Protein AF-F2D0J2-F1 (afdb_monomer)

Secondary structure (DSSP, 8-state):
-PEEEEEE--TTS-HHHHHHHHHHHHHHHHHSTTEEEEEEESSTTTT-HHHHHHHH-

Radius of gyration: 12.18 Å; Cα contacts (8 Å, |Δi|>4): 50; chains: 1; bounding box: 27×20×29 Å

Sequence (57 aa):
SKIFFVAWSPDTARVRSKMIYASSKERFKRELDGIQVELQATDPTEVGFDVIQGRAN

Foldseek 3Di:
DAAEAEQEDAPPDDPVVNVVSVVVVVVVVVVPDHHPYYHYDHDVVSVDPVVVVVVVD

Solvent-accessible surface area (backbone atoms only — not comparable to full-atom values): 3543 Å² total; per-residue (Å²): 139,82,43,72,44,74,48,78,49,46,78,89,51,57,67,68,57,47,50,50,54,59,64,48,44,62,58,53,50,68,73,45,80,71,63,74,41,81,42,77,29,48,48,80,77,61,66,28,70,65,54,56,54,64,71,69,108

InterPro domains:
  IPR002108 Actin-depolymerising factor homology domain [PF00241] (1-55)
  IPR002108 Actin-depolymerising 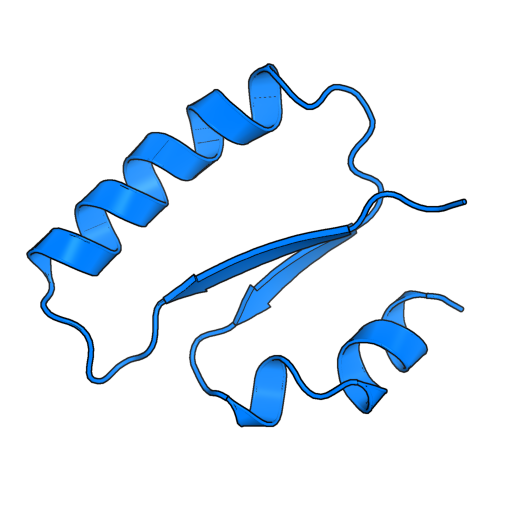factor homology domain [PS51263] (1-57)
  IPR017904 ADF/Cofilin [PR00006] (4-25)
  IPR017904 ADF/Cofilin [PR00006] (26-42)
  IPR017904 ADF/Cofilin [PTHR11913] (1-56)
  IPR029006 ADF-H/Gelsolin-like domain superfamily [G3DSA:3.40.20.10] (1-57)

Organism: Hordeum vulgare subsp. vulgare (NCBI:txid112509)

Mean predicted aligned error: 7.24 Å

Structure (mmCIF, N/CA/C/O backbone):
data_AF-F2D0J2-F1
#
_entry.id   AF-F2D0J2-F1
#
loop_
_atom_site.group_PDB
_atom_site.id
_atom_site.type_symbol
_atom_site.label_atom_id
_atom_site.label_alt_id
_atom_site.label_comp_id
_atom_site.label_asym_id
_atom_site.label_entity_id
_atom_site.label_seq_id
_atom_site.pdbx_PDB_ins_code
_atom_site.Cartn_x
_atom_site.Cartn_y
_atom_site.Cartn_z
_atom_site.occupancy
_atom_site.B_iso_or_equiv
_atom_site.auth_seq_id
_atom_site.auth_comp_id
_atom_site.auth_asym_id
_atom_site.auth_atom_id
_atom_site.pdbx_PDB_model_num
ATOM 1 N N . SER A 1 1 ? -14.697 1.366 12.758 1.00 56.50 1 SER A N 1
ATOM 2 C CA . SER A 1 1 ? -14.000 1.759 11.519 1.00 56.50 1 SER A CA 1
ATOM 3 C C . SER A 1 1 ? -12.563 1.302 11.614 1.00 56.50 1 SER A C 1
ATOM 5 O O . SER A 1 1 ? -11.935 1.635 12.610 1.00 56.50 1 SER A O 1
ATOM 7 N N . LYS A 1 2 ? -12.080 0.491 10.664 1.00 69.56 2 LYS A N 1
ATOM 8 C CA . LYS A 1 2 ? -10.690 0.015 10.652 1.00 69.56 2 LYS A CA 1
ATOM 9 C C . LYS A 1 2 ? -9.868 0.854 9.671 1.00 69.56 2 LYS A C 1
ATOM 11 O O . LYS A 1 2 ? -10.352 1.128 8.575 1.00 69.56 2 LYS A O 1
ATOM 16 N N . ILE A 1 3 ? -8.677 1.303 10.068 1.00 76.12 3 ILE A N 1
ATOM 17 C CA . ILE A 1 3 ? -7.777 2.057 9.181 1.00 76.12 3 ILE A CA 1
ATOM 18 C C . ILE A 1 3 ? -6.924 1.052 8.410 1.00 76.12 3 ILE A C 1
ATOM 20 O O .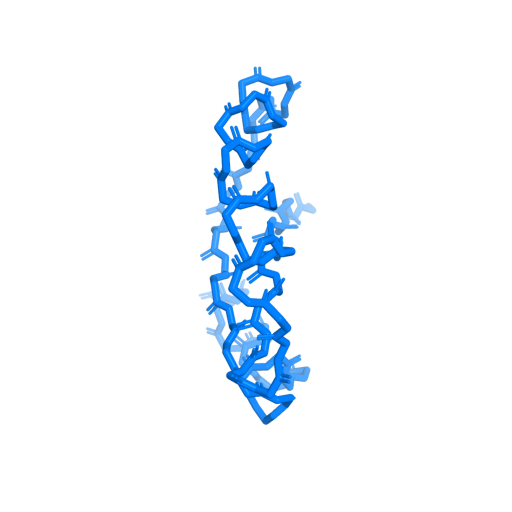 ILE A 1 3 ? -6.167 0.282 9.008 1.00 76.12 3 ILE A O 1
ATOM 24 N N . PHE A 1 4 ? -7.062 1.078 7.086 1.00 75.62 4 PHE A N 1
ATOM 25 C CA . PHE A 1 4 ? -6.280 0.270 6.159 1.00 75.62 4 PHE A CA 1
ATOM 26 C C . PHE A 1 4 ? -5.222 1.148 5.509 1.00 75.62 4 PHE A C 1
ATOM 28 O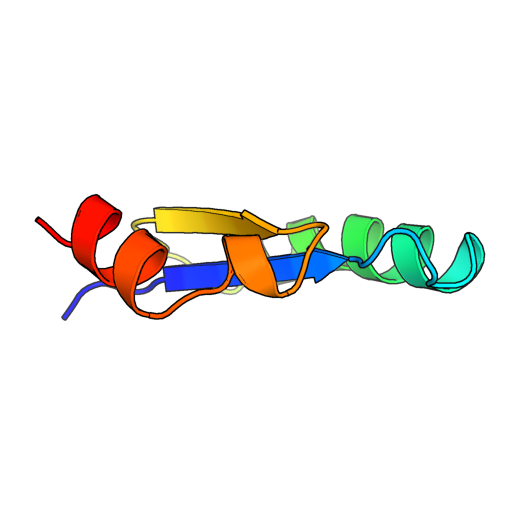 O . PHE A 1 4 ? -5.536 2.176 4.910 1.00 75.62 4 PHE A O 1
ATO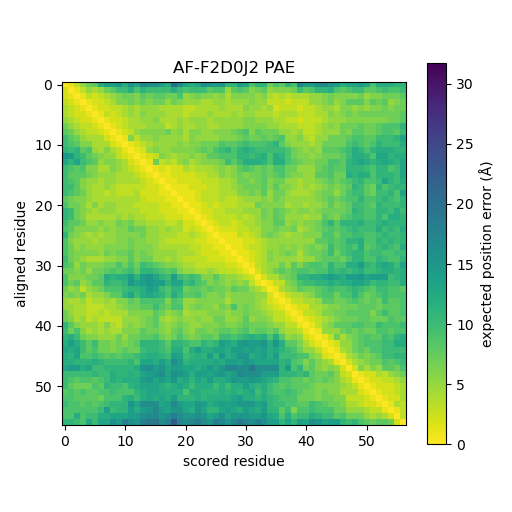M 35 N N . PHE A 1 5 ? -3.970 0.729 5.611 1.00 79.06 5 PHE A N 1
ATOM 36 C CA . PHE A 1 5 ? -2.870 1.376 4.923 1.00 79.06 5 PHE A CA 1
ATOM 37 C C . PHE A 1 5 ? -2.486 0.547 3.704 1.00 79.06 5 PHE A C 1
ATOM 39 O O . PHE A 1 5 ? -1.991 -0.571 3.841 1.00 79.06 5 PHE A O 1
ATOM 46 N N . VAL A 1 6 ? -2.725 1.094 2.512 1.00 78.06 6 VAL A N 1
ATOM 47 C CA . VAL A 1 6 ? -2.425 0.425 1.244 1.00 78.06 6 VAL A CA 1
ATOM 48 C C . VAL A 1 6 ? -1.156 1.020 0.641 1.00 78.06 6 VAL A C 1
ATOM 50 O O . VAL A 1 6 ? -1.129 2.176 0.222 1.00 78.06 6 VAL A O 1
ATOM 53 N N . ALA A 1 7 ? -0.101 0.218 0.583 1.00 80.44 7 ALA A N 1
ATOM 54 C CA . ALA A 1 7 ? 1.145 0.533 -0.093 1.00 80.44 7 ALA A CA 1
ATOM 55 C C . ALA A 1 7 ? 1.131 -0.067 -1.504 1.00 80.44 7 ALA A C 1
ATOM 57 O O . ALA A 1 7 ? 1.350 -1.261 -1.697 1.00 80.44 7 ALA A O 1
ATOM 58 N N . TRP A 1 8 ? 0.886 0.790 -2.491 1.00 80.75 8 TRP A N 1
ATOM 59 C CA . TRP A 1 8 ? 0.841 0.426 -3.903 1.00 80.75 8 TRP A CA 1
ATOM 60 C C . TRP A 1 8 ? 2.211 0.626 -4.564 1.00 80.75 8 TRP A C 1
ATOM 62 O O . TRP A 1 8 ? 2.773 1.724 -4.526 1.00 80.75 8 TRP A O 1
ATOM 72 N N . SER A 1 9 ? 2.781 -0.421 -5.160 1.00 78.00 9 SER A N 1
ATOM 73 C CA . SER A 1 9 ? 4.046 -0.334 -5.905 1.00 78.00 9 SER A CA 1
ATOM 74 C C . SER A 1 9 ? 4.066 -1.332 -7.063 1.00 78.00 9 SER A C 1
ATOM 76 O O . SER A 1 9 ? 4.596 -2.431 -6.909 1.00 78.00 9 SER A O 1
ATOM 78 N N . PRO A 1 10 ? 3.506 -0.956 -8.227 1.00 78.69 10 PRO A N 1
ATOM 79 C CA . PRO A 1 10 ? 3.330 -1.881 -9.332 1.00 78.69 10 PRO A CA 1
ATOM 80 C C . PRO A 1 10 ? 4.654 -2.292 -9.956 1.00 78.69 10 PRO A C 1
ATOM 82 O O . PRO A 1 10 ? 5.582 -1.479 -10.031 1.00 78.69 10 PRO A O 1
ATOM 85 N N . ASP A 1 11 ? 4.744 -3.520 -10.468 1.00 74.06 11 ASP A N 1
ATOM 86 C CA . ASP A 1 11 ? 6.023 -4.007 -10.986 1.00 74.06 11 ASP A CA 1
ATOM 87 C C . ASP A 1 11 ? 6.532 -3.253 -12.218 1.00 74.06 11 ASP A C 1
ATOM 89 O O . ASP A 1 11 ? 7.740 -3.073 -12.393 1.00 74.06 11 ASP A O 1
ATOM 93 N N . THR A 1 12 ? 5.597 -2.696 -12.983 1.00 78.81 12 THR A N 1
ATOM 94 C CA . THR A 1 12 ? 5.827 -1.817 -14.133 1.00 78.81 12 THR A CA 1
ATOM 95 C C . THR A 1 12 ? 6.339 -0.421 -13.752 1.00 78.81 12 THR A C 1
ATOM 97 O O . THR A 1 12 ? 6.781 0.332 -14.624 1.00 78.81 12 THR A O 1
ATOM 100 N N . ALA A 1 13 ? 6.312 -0.042 -12.467 1.00 75.88 13 ALA A N 1
ATOM 101 C CA . ALA A 1 13 ? 6.819 1.250 -12.015 1.00 75.88 13 ALA A CA 1
ATOM 102 C C . ALA A 1 13 ? 8.350 1.316 -12.047 1.00 75.88 13 ALA A C 1
ATOM 104 O O . ALA A 1 13 ? 9.065 0.362 -11.737 1.00 75.88 13 ALA A O 1
ATOM 105 N N . ARG A 1 14 ? 8.869 2.515 -12.340 1.00 79.62 14 ARG A N 1
ATOM 106 C CA . ARG A 1 14 ? 10.308 2.799 -12.299 1.00 79.62 14 ARG A CA 1
ATOM 107 C C . ARG A 1 14 ? 10.876 2.494 -10.910 1.00 79.62 14 ARG A C 1
ATOM 109 O O . ARG A 1 14 ? 10.311 2.917 -9.902 1.00 79.62 14 ARG A O 1
ATOM 116 N N . VAL A 1 15 ? 12.053 1.864 -10.869 1.00 80.62 15 VAL A N 1
ATOM 117 C CA . VAL A 1 15 ? 12.762 1.479 -9.630 1.00 80.62 15 VAL A CA 1
ATOM 118 C C . VAL A 1 15 ? 12.870 2.645 -8.643 1.00 80.62 15 VAL A C 1
ATOM 120 O O . VAL A 1 15 ? 12.578 2.481 -7.464 1.00 80.62 15 VAL A O 1
ATOM 123 N N . ARG A 1 16 ? 13.194 3.854 -9.127 1.00 77.75 16 ARG A N 1
ATOM 124 C CA . ARG A 1 16 ? 13.273 5.064 -8.291 1.00 77.75 16 ARG A CA 1
ATOM 125 C C . ARG A 1 16 ? 11.950 5.374 -7.577 1.00 77.75 16 ARG A C 1
ATOM 127 O O . ARG A 1 16 ? 11.974 5.745 -6.411 1.00 77.75 16 ARG A O 1
ATOM 134 N N . SER A 1 17 ? 10.811 5.208 -8.249 1.00 80.44 17 SER A N 1
ATOM 135 C CA . SER A 1 17 ? 9.489 5.461 -7.663 1.00 80.44 17 SER A CA 1
ATOM 136 C C . SER A 1 17 ? 9.141 4.431 -6.589 1.00 80.44 17 SER A C 1
ATOM 138 O O . SER A 1 17 ? 8.683 4.826 -5.521 1.00 80.44 17 SER A O 1
ATOM 140 N N . LYS A 1 18 ? 9.440 3.142 -6.828 1.00 80.00 18 LYS A N 1
ATOM 141 C CA . LYS A 1 18 ? 9.301 2.077 -5.815 1.00 80.00 18 LYS A CA 1
ATOM 142 C C . LYS A 1 18 ? 10.153 2.385 -4.580 1.00 80.00 18 LYS A C 1
ATOM 144 O O . LYS A 1 18 ? 9.680 2.286 -3.454 1.00 80.00 18 LYS A O 1
ATOM 149 N N . MET A 1 19 ? 11.392 2.827 -4.800 1.00 82.81 19 MET A N 1
ATOM 150 C CA . MET A 1 19 ? 12.332 3.160 -3.728 1.00 82.81 19 MET A CA 1
ATOM 151 C C . MET A 1 19 ? 11.852 4.349 -2.884 1.00 82.81 19 MET A C 1
ATOM 153 O O . MET A 1 19 ? 11.888 4.283 -1.658 1.00 82.81 19 MET A O 1
ATOM 157 N N . ILE A 1 20 ? 11.359 5.414 -3.528 1.00 83.19 20 ILE A N 1
ATOM 158 C CA . ILE A 1 20 ? 10.826 6.592 -2.830 1.00 83.19 20 ILE A CA 1
ATOM 159 C C . ILE A 1 20 ? 9.598 6.202 -2.003 1.00 83.19 20 ILE A C 1
ATOM 161 O O . ILE A 1 20 ? 9.591 6.456 -0.801 1.00 83.19 20 ILE A O 1
ATOM 165 N N . TYR A 1 21 ? 8.614 5.515 -2.595 1.00 80.69 21 TYR A N 1
ATOM 166 C CA . TYR A 1 21 ? 7.405 5.094 -1.878 1.00 80.69 21 TYR A CA 1
ATOM 167 C C . TYR A 1 21 ? 7.710 4.148 -0.712 1.00 80.69 21 TYR A C 1
ATOM 169 O O . TYR A 1 21 ? 7.149 4.322 0.367 1.00 80.69 21 TYR A O 1
ATOM 177 N N . ALA A 1 22 ? 8.640 3.204 -0.883 1.00 80.56 22 ALA A N 1
ATOM 178 C CA . ALA A 1 22 ? 9.084 2.325 0.196 1.00 80.56 22 ALA A CA 1
ATOM 179 C C . ALA A 1 22 ? 9.767 3.101 1.335 1.00 80.56 22 ALA A C 1
ATOM 181 O O . ALA A 1 22 ? 9.473 2.852 2.501 1.00 80.56 22 ALA A O 1
ATOM 182 N N . SER A 1 23 ? 10.632 4.071 1.013 1.00 81.12 23 SER A N 1
ATOM 183 C CA . SER A 1 23 ? 11.323 4.884 2.025 1.00 81.12 23 SER A CA 1
ATOM 184 C C . SER A 1 23 ? 10.375 5.825 2.779 1.00 81.12 23 SER A C 1
ATOM 186 O O . SER A 1 23 ? 10.502 6.009 3.988 1.00 81.12 23 SER A O 1
ATOM 188 N N . SER A 1 24 ? 9.380 6.386 2.085 1.00 81.00 24 SER A N 1
ATOM 189 C CA . SER A 1 24 ? 8.374 7.270 2.673 1.00 81.00 24 SER A CA 1
ATOM 190 C C . SER A 1 24 ? 7.310 6.507 3.465 1.00 81.00 24 SER A C 1
ATOM 192 O O . SER A 1 24 ? 6.729 7.085 4.384 1.00 81.00 24 SER A O 1
ATOM 194 N N . LYS A 1 25 ? 7.091 5.216 3.166 1.00 80.44 25 LYS A N 1
ATOM 195 C CA . LYS A 1 25 ? 6.132 4.343 3.862 1.00 80.44 25 LYS A CA 1
ATOM 196 C C . LYS A 1 25 ? 6.329 4.369 5.373 1.00 80.44 25 LYS A C 1
ATOM 198 O O . LYS A 1 25 ? 5.381 4.594 6.115 1.00 80.44 25 LYS A O 1
ATOM 203 N N . GLU A 1 26 ? 7.562 4.163 5.824 1.00 77.31 26 GLU A N 1
ATOM 204 C CA . GLU A 1 26 ? 7.883 4.038 7.250 1.00 77.31 26 GLU A CA 1
ATOM 205 C C . GLU A 1 26 ? 7.622 5.338 8.022 1.00 77.31 26 GLU A C 1
ATOM 207 O O .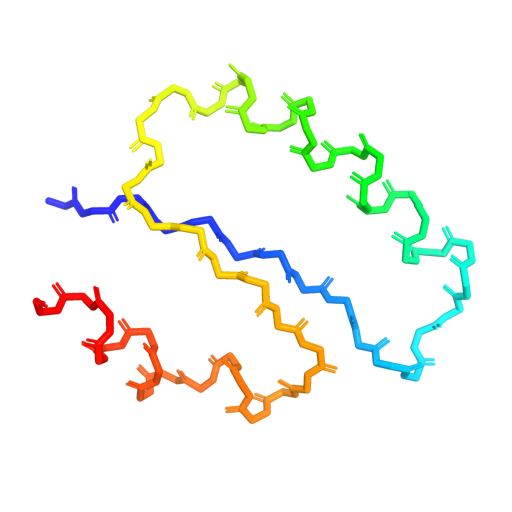 GLU A 1 26 ? 7.148 5.310 9.158 1.00 77.31 26 GLU A O 1
ATOM 212 N N . ARG A 1 27 ? 7.858 6.492 7.385 1.00 79.19 27 ARG A N 1
ATOM 213 C CA . ARG A 1 27 ? 7.543 7.801 7.971 1.00 79.19 27 ARG A CA 1
ATOM 214 C C . ARG A 1 27 ? 6.034 8.006 8.082 1.00 79.19 27 ARG A C 1
ATOM 216 O O . ARG A 1 27 ? 5.551 8.385 9.142 1.00 79.19 27 ARG A O 1
ATOM 223 N N . PHE A 1 28 ? 5.303 7.670 7.020 1.00 78.31 28 PHE A N 1
ATOM 224 C CA . PHE A 1 28 ? 3.846 7.786 6.978 1.00 78.31 28 PHE A CA 1
ATOM 225 C C . PHE A 1 28 ? 3.160 6.849 7.983 1.00 78.31 28 PHE A C 1
ATOM 227 O O . PHE A 1 28 ? 2.189 7.235 8.623 1.00 78.31 28 PHE A O 1
ATOM 234 N N . LYS A 1 29 ? 3.703 5.641 8.186 1.00 74.56 29 LYS A N 1
ATOM 235 C CA . LYS A 1 29 ? 3.234 4.687 9.202 1.00 74.56 2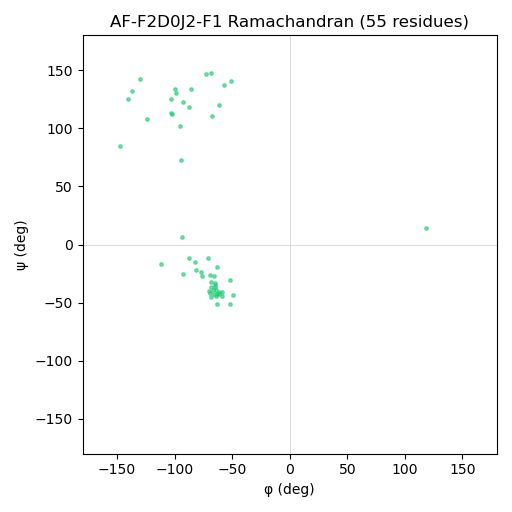9 LYS A CA 1
ATOM 236 C C . LYS A 1 29 ? 3.416 5.199 10.627 1.00 74.56 29 LYS A C 1
ATOM 238 O O . LYS A 1 29 ? 2.545 4.973 11.452 1.00 74.56 29 LYS A O 1
ATOM 243 N N . ARG A 1 30 ? 4.529 5.878 10.921 1.00 78.56 30 ARG A N 1
ATOM 244 C CA . ARG A 1 30 ? 4.746 6.497 12.240 1.00 78.56 30 ARG A CA 1
ATOM 245 C C . ARG A 1 30 ? 3.821 7.680 12.503 1.00 78.56 30 ARG A C 1
ATOM 247 O O . ARG A 1 30 ? 3.489 7.919 13.654 1.00 78.56 30 ARG A O 1
ATOM 254 N N . GLU A 1 31 ? 3.444 8.427 11.468 1.00 79.44 31 GLU A N 1
ATOM 255 C CA . GLU A 1 31 ? 2.464 9.516 11.601 1.00 79.44 31 GLU A CA 1
ATOM 256 C C . GLU A 1 31 ? 1.024 8.983 11.722 1.00 79.44 31 GLU A C 1
ATOM 258 O O . GLU A 1 31 ? 0.182 9.622 12.348 1.00 79.44 31 GLU A O 1
ATOM 263 N N . LEU A 1 32 ? 0.743 7.798 11.173 1.00 72.81 32 LEU A N 1
ATOM 264 C CA . LEU A 1 32 ? -0.545 7.109 11.272 1.00 72.81 32 LEU A CA 1
ATOM 265 C C . LEU A 1 32 ? -0.556 6.101 12.433 1.00 72.81 32 LEU A C 1
ATOM 267 O O . LEU A 1 32 ? -0.543 4.884 12.229 1.00 72.81 32 LEU A O 1
ATOM 271 N N . ASP A 1 33 ? -0.612 6.609 13.662 1.00 65.25 33 ASP A N 1
ATOM 272 C CA . ASP A 1 33 ? -0.804 5.781 14.856 1.00 65.25 33 ASP A CA 1
ATOM 273 C C . ASP A 1 33 ? -2.229 5.182 14.843 1.00 65.25 33 ASP A C 1
ATOM 275 O O . ASP A 1 33 ? -3.224 5.907 14.915 1.00 65.25 33 ASP A O 1
ATOM 279 N N . GLY A 1 34 ? -2.344 3.860 14.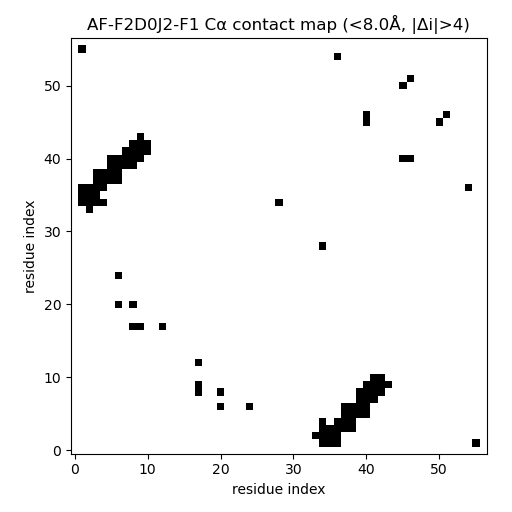653 1.00 72.44 34 GLY A N 1
ATOM 280 C CA . GLY A 1 34 ? -3.636 3.153 14.604 1.00 72.44 34 GLY A CA 1
ATOM 281 C C . GLY A 1 34 ? -3.989 2.434 13.294 1.00 72.44 34 GLY A C 1
ATOM 282 O O . GLY A 1 34 ? -5.143 2.039 13.113 1.00 72.44 34 GLY A O 1
ATOM 283 N N . ILE A 1 35 ? -3.035 2.223 12.379 1.00 75.50 35 ILE A N 1
ATOM 284 C CA . ILE A 1 35 ? -3.240 1.317 11.233 1.00 75.50 35 ILE A CA 1
ATOM 285 C C . ILE A 1 35 ? -3.504 -0.100 11.758 1.00 75.50 35 ILE A C 1
ATOM 287 O O . ILE A 1 35 ? -2.660 -0.692 12.425 1.00 75.50 35 ILE A O 1
ATOM 291 N N . GLN A 1 36 ? -4.670 -0.660 11.433 1.00 70.69 36 GLN A N 1
ATOM 292 C CA . GLN A 1 36 ? -5.048 -2.015 11.851 1.00 70.69 36 GLN A CA 1
ATOM 293 C C . GLN A 1 36 ? -4.673 -3.070 10.811 1.00 70.69 36 GLN A C 1
ATOM 295 O O . GLN A 1 36 ? -4.473 -4.230 11.159 1.00 70.69 36 GLN A O 1
ATOM 300 N N . VAL A 1 37 ? -4.569 -2.676 9.540 1.00 72.06 37 VAL A N 1
ATOM 301 C CA . VAL A 1 37 ? -4.207 -3.574 8.442 1.00 72.06 37 VAL A CA 1
ATOM 302 C C . VAL A 1 37 ? -3.285 -2.845 7.474 1.00 72.06 37 VAL A C 1
ATOM 304 O O . VAL A 1 37 ? -3.633 -1.789 6.946 1.00 72.06 37 VAL A O 1
ATOM 307 N N . GLU A 1 38 ? -2.118 -3.432 7.219 1.00 75.00 38 GLU A N 1
ATOM 308 C CA . GLU A 1 38 ? -1.214 -3.022 6.145 1.00 75.00 38 GLU A CA 1
ATOM 309 C C . GLU A 1 38 ? -1.407 -3.948 4.939 1.00 75.00 38 GLU A C 1
ATOM 311 O O . GLU A 1 38 ? -1.385 -5.174 5.064 1.00 75.00 38 GLU A O 1
ATOM 316 N N . LEU A 1 39 ? -1.588 -3.360 3.760 1.00 76.69 39 LEU A N 1
ATOM 317 C CA . LEU A 1 39 ? -1.700 -4.076 2.498 1.00 76.69 39 LEU A CA 1
ATOM 318 C C . LEU A 1 39 ? -0.648 -3.540 1.533 1.00 76.69 39 LEU A C 1
ATOM 320 O O . LEU A 1 39 ? -0.758 -2.421 1.047 1.00 76.69 39 LEU A O 1
ATOM 324 N N . GLN A 1 40 ? 0.388 -4.329 1.266 1.00 76.62 40 GLN A N 1
ATOM 325 C CA . GLN A 1 40 ? 1.259 -4.097 0.120 1.00 76.62 40 GLN A CA 1
ATOM 326 C C . GLN A 1 40 ? 0.653 -4.772 -1.101 1.00 76.62 40 GLN A C 1
ATOM 328 O O . GLN A 1 40 ? 0.219 -5.918 -1.008 1.00 76.62 40 GLN A O 1
ATOM 333 N N . ALA A 1 41 ? 0.625 -4.057 -2.217 1.00 73.94 41 ALA A N 1
ATOM 334 C CA . ALA A 1 41 ? 0.112 -4.582 -3.466 1.00 73.94 41 ALA A CA 1
ATOM 335 C C . ALA A 1 41 ? 1.022 -4.176 -4.623 1.00 73.94 41 ALA A C 1
ATOM 337 O O . ALA A 1 41 ? 1.438 -3.016 -4.752 1.00 73.94 41 ALA A O 1
ATOM 338 N N . THR A 1 42 ? 1.345 -5.177 -5.430 1.00 73.06 42 THR A N 1
ATOM 339 C CA . THR A 1 42 ? 2.264 -5.097 -6.567 1.00 73.06 42 THR A CA 1
ATOM 340 C C . THR A 1 42 ? 1.544 -5.270 -7.899 1.00 73.06 42 THR A C 1
ATOM 342 O O . THR A 1 42 ? 2.058 -4.843 -8.932 1.00 73.06 42 THR A O 1
ATOM 345 N N . ASP A 1 43 ? 0.321 -5.801 -7.878 1.00 68.19 43 ASP A N 1
ATOM 346 C CA . ASP A 1 43 ? -0.537 -5.948 -9.051 1.00 68.19 43 ASP A CA 1
ATOM 347 C C . ASP A 1 43 ? -1.957 -5.398 -8.794 1.00 68.19 43 ASP A C 1
ATOM 349 O O . ASP A 1 43 ? -2.456 -5.503 -7.670 1.00 68.19 43 ASP A O 1
ATOM 353 N N . PRO A 1 44 ? -2.623 -4.740 -9.772 1.00 65.00 44 PRO A N 1
ATOM 354 C CA . PRO A 1 44 ? -3.917 -4.101 -9.526 1.00 65.00 44 PRO A CA 1
ATOM 355 C C . PRO A 1 44 ? -4.997 -5.114 -9.141 1.00 65.00 44 PRO A C 1
ATOM 357 O O . PRO A 1 44 ? -5.991 -4.739 -8.521 1.00 65.00 44 PRO A O 1
ATOM 360 N N . THR A 1 45 ? -4.782 -6.395 -9.447 1.00 65.62 45 THR A N 1
ATOM 361 C CA . THR A 1 45 ? -5.623 -7.495 -8.967 1.00 65.62 45 THR A CA 1
ATOM 362 C C . THR A 1 45 ? -5.486 -7.744 -7.457 1.00 65.62 45 THR A C 1
ATOM 364 O O . THR A 1 45 ? -6.455 -8.157 -6.824 1.00 65.62 45 THR A O 1
ATOM 367 N N . GLU A 1 46 ? -4.349 -7.403 -6.839 1.00 64.69 46 GLU A N 1
ATOM 368 C CA . GLU A 1 46 ? -4.088 -7.551 -5.396 1.00 64.69 46 GLU A CA 1
ATOM 369 C C . GLU A 1 46 ? -4.666 -6.407 -4.542 1.00 64.6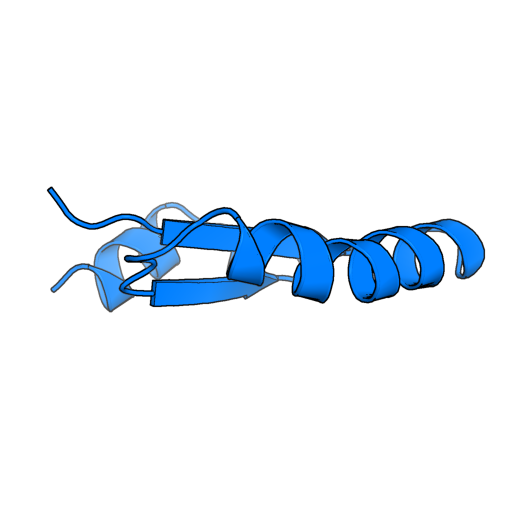9 46 GLU A C 1
ATOM 371 O O . GLU A 1 46 ? -4.795 -6.550 -3.326 1.00 64.69 46 GLU A O 1
ATOM 376 N N . VAL A 1 47 ? -5.048 -5.280 -5.157 1.00 64.88 47 VAL A N 1
ATOM 377 C CA . VAL A 1 47 ? -5.798 -4.182 -4.498 1.00 64.88 47 VAL A CA 1
ATOM 378 C C . VAL A 1 47 ? -7.307 -4.332 -4.691 1.00 64.88 47 VAL A C 1
ATOM 380 O O . VAL A 1 47 ? -8.073 -3.428 -4.355 1.00 64.88 47 VAL A O 1
ATOM 383 N N . GLY A 1 48 ? -7.753 -5.449 -5.270 1.00 66.25 48 GLY A N 1
ATOM 384 C CA . GLY A 1 48 ? -9.166 -5.704 -5.501 1.00 66.25 48 GLY A CA 1
ATOM 385 C C . GLY A 1 48 ? -9.983 -5.503 -4.225 1.00 66.25 48 GLY A C 1
ATOM 386 O O . GLY A 1 48 ? -9.561 -5.885 -3.130 1.00 66.25 48 GLY A O 1
ATOM 387 N N . PHE A 1 49 ? -11.175 -4.921 -4.375 1.00 64.12 49 PHE A N 1
ATOM 388 C CA . PHE A 1 49 ? -12.119 -4.705 -3.272 1.00 64.12 49 PHE A CA 1
ATOM 389 C C . PHE A 1 49 ? -12.375 -6.005 -2.483 1.00 64.12 49 PHE A C 1
ATOM 391 O O . PHE A 1 49 ? -12.550 -5.970 -1.269 1.00 64.12 49 PHE A O 1
ATOM 398 N N . ASP A 1 50 ? -12.287 -7.150 -3.166 1.00 66.75 50 ASP A N 1
ATOM 399 C CA . ASP A 1 50 ? -12.384 -8.504 -2.615 1.00 66.75 50 ASP A CA 1
ATOM 400 C C . ASP A 1 50 ? -11.282 -8.829 -1.585 1.00 66.75 50 ASP A C 1
ATOM 402 O O . ASP A 1 50 ? -11.566 -9.338 -0.503 1.00 66.75 50 ASP A O 1
ATOM 406 N N . VAL A 1 51 ? -10.028 -8.440 -1.851 1.00 69.94 51 VAL A N 1
ATOM 407 C CA . VAL A 1 51 ? -8.884 -8.661 -0.944 1.00 69.94 51 VAL A CA 1
ATOM 408 C C . VAL A 1 51 ? -9.001 -7.783 0.302 1.00 69.94 51 VAL A C 1
ATOM 410 O O . VAL A 1 51 ? -8.730 -8.226 1.422 1.00 69.94 51 VAL A O 1
ATOM 413 N N . ILE A 1 52 ? -9.440 -6.535 0.116 1.00 70.31 52 ILE A N 1
ATOM 414 C CA . ILE A 1 52 ? -9.674 -5.598 1.220 1.00 70.31 52 ILE A CA 1
ATOM 415 C C . ILE A 1 52 ? -10.830 -6.104 2.092 1.00 70.31 52 ILE A C 1
ATOM 417 O O . ILE A 1 52 ? -10.713 -6.109 3.316 1.00 70.31 52 ILE A O 1
ATOM 421 N N . GLN A 1 53 ? -11.909 -6.600 1.478 1.00 68.06 53 GLN A N 1
ATOM 422 C CA . GLN A 1 53 ? -13.058 -7.171 2.180 1.00 68.06 53 GLN A CA 1
ATOM 423 C C . GLN A 1 53 ? -12.700 -8.474 2.915 1.00 68.06 53 GLN A C 1
ATOM 425 O O . GLN A 1 53 ? -13.120 -8.665 4.056 1.00 68.06 53 GLN A O 1
ATOM 430 N N . GLY A 1 54 ? -11.862 -9.331 2.321 1.00 66.19 54 GLY A N 1
ATOM 431 C CA . GLY A 1 54 ? -11.372 -10.564 2.942 1.00 66.19 54 GLY A CA 1
ATOM 432 C C . GLY A 1 54 ? -10.494 -10.331 4.176 1.00 66.19 54 GLY A C 1
ATOM 433 O O . GLY A 1 54 ? -10.558 -11.109 5.121 1.00 66.19 54 GLY A O 1
ATOM 434 N N . ARG A 1 55 ? -9.715 -9.239 4.214 1.00 65.75 55 ARG A N 1
ATOM 435 C CA . ARG A 1 55 ? -8.927 -8.844 5.401 1.00 65.75 55 ARG A CA 1
ATOM 436 C C . ARG A 1 55 ? -9.693 -7.979 6.402 1.00 65.75 55 ARG A C 1
ATOM 438 O O . ARG A 1 55 ? -9.192 -7.728 7.498 1.00 65.75 55 ARG A O 1
ATOM 445 N N . ALA A 1 56 ? -10.871 -7.481 6.029 1.00 62.62 56 ALA A N 1
ATOM 446 C CA . ALA A 1 56 ? -11.703 -6.662 6.900 1.00 62.62 56 ALA A CA 1
ATOM 447 C C . ALA A 1 56 ? -12.547 -7.483 7.891 1.00 62.62 56 ALA A C 1
ATOM 449 O O . ALA A 1 56 ?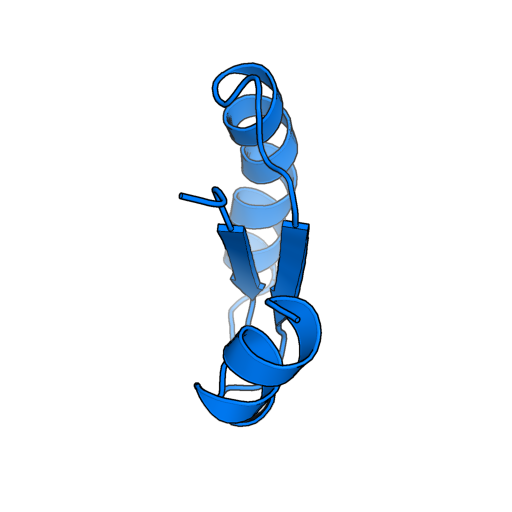 -12.912 -6.919 8.931 1.00 62.62 56 ALA A O 1
ATOM 450 N N . ASN A 1 57 ? -12.809 -8.767 7.600 1.00 52.78 57 ASN A N 1
ATOM 451 C CA . ASN A 1 57 ? -13.515 -9.700 8.490 1.00 52.78 57 ASN A CA 1
ATOM 452 C C . ASN A 1 57 ? -12.621 -10.195 9.630 1.00 52.78 57 ASN A C 1
ATOM 454 O O . ASN A 1 57 ? -11.578 -10.818 9.345 1.00 52.78 57 ASN A O 1
#

pLDDT: mean 73.73, std 6.81, range [52.78, 83.19]

Nearest PDB structures (foldseek):
  1cfy-assembly1_A  TM=9.492E-01  e=2.678E-04  Saccharomyces cerevisiae
  7rtx-assembly1_A  TM=9.587E-01  e=3.072E-04  Acanthamoeba castellanii
  5ivu-assembly1_A  TM=9.396E-01  e=1.391E-03  Streptomyces griseoflavus
  5y1z-assembly1_A  TM=7.429E-01  e=2.239E-01  Homo sapiens